Protein AF-A0A258JS95-F1 (afdb_monomer_lite)

pLDDT: mean 79.14, std 9.58, range [49.97, 88.5]

Radius of gyration: 12.97 Å; chains: 1; bounding box: 25×37×26 Å

Foldseek 3Di:
DAPLVLCVVVVHDLCNVCVQLVHDSVVSVCSNVQLQDDDDPSSQVSSCVSSVNPRHPVSSNPDDPDPPPPDDD

Secondary structure (DSSP, 8-state):
--HHHHHHHHT--HHHHHHHHT--HHHHHHHHH-TT----HHHHHHHHHHTTTSS-GGGGG--PPP-STT---

Sequence (73 aa):
MKLADWLQSAGVTRSAFAKQVGMSPASVTALCNDATAWISRETACRIAEATGQAVTPNDFLGLVPPRIRGLPV

Structure (mmCIF, N/CA/C/O backbone):
data_AF-A0A258JS95-F1
#
_entry.id   AF-A0A258JS95-F1
#
loop_
_atom_site.group_PDB
_atom_site.id
_atom_site.type_symbol
_atom_site.label_atom_id
_atom_site.label_alt_id
_atom_site.label_comp_id
_atom_site.label_asym_id
_atom_site.label_entity_id
_atom_site.label_seq_id
_atom_site.pdbx_PDB_ins_code
_atom_site.Cartn_x
_atom_site.Cartn_y
_atom_site.Cartn_z
_atom_site.occupancy
_atom_site.B_iso_or_equiv
_atom_site.auth_seq_id
_atom_site.auth_comp_id
_atom_site.auth_asym_id
_atom_site.auth_atom_id
_atom_site.pdbx_PDB_model_num
ATOM 1 N N . MET A 1 1 ? 0.446 -11.180 -3.563 1.00 71.69 1 MET A N 1
ATOM 2 C CA . MET A 1 1 ? -0.670 -10.231 -3.752 1.00 71.69 1 MET A CA 1
ATOM 3 C C . MET A 1 1 ? -0.061 -8.847 -3.658 1.00 71.69 1 MET A C 1
ATOM 5 O O . MET A 1 1 ? 0.569 -8.569 -2.643 1.00 71.69 1 MET A O 1
ATOM 9 N N . LYS A 1 2 ? -0.204 -8.011 -4.694 1.00 79.94 2 LYS A N 1
ATOM 10 C CA . LYS A 1 2 ? 0.466 -6.702 -4.724 1.00 79.94 2 LYS A CA 1
ATOM 11 C C . LYS A 1 2 ? -0.157 -5.716 -3.755 1.00 79.94 2 LYS A C 1
ATOM 13 O O . LYS A 1 2 ? -1.370 -5.709 -3.581 1.00 79.94 2 LYS A O 1
ATOM 18 N N . LEU A 1 3 ? 0.659 -4.817 -3.203 1.00 80.62 3 LEU A N 1
ATOM 19 C CA . LEU A 1 3 ? 0.183 -3.753 -2.312 1.00 80.62 3 LEU A CA 1
ATOM 20 C C . LEU A 1 3 ? -0.944 -2.923 -2.952 1.00 80.62 3 LEU A C 1
ATOM 22 O O . LEU A 1 3 ? -1.928 -2.599 -2.297 1.00 80.62 3 LEU A O 1
ATOM 26 N N . ALA A 1 4 ? -0.814 -2.618 -4.245 1.00 82.62 4 ALA A N 1
ATOM 27 C CA . ALA A 1 4 ? -1.819 -1.902 -5.028 1.00 82.62 4 ALA A CA 1
ATOM 28 C C . ALA A 1 4 ? -3.171 -2.632 -5.082 1.00 82.62 4 ALA A C 1
ATOM 30 O O . ALA A 1 4 ? -4.223 -2.011 -4.944 1.00 82.62 4 ALA A O 1
ATOM 31 N N . ASP A 1 5 ? -3.109 -3.946 -5.280 1.00 85.31 5 ASP A N 1
ATOM 32 C CA . ASP A 1 5 ? -4.261 -4.833 -5.407 1.00 85.31 5 ASP A CA 1
ATOM 33 C C . ASP A 1 5 ? -4.949 -5.013 -4.050 1.00 85.31 5 ASP A C 1
ATOM 35 O O . ASP A 1 5 ? -6.155 -4.816 -3.924 1.00 85.31 5 ASP A O 1
ATOM 39 N N . TRP A 1 6 ? -4.154 -5.223 -2.997 1.00 87.25 6 TRP A N 1
ATOM 40 C CA . TRP A 1 6 ? -4.648 -5.292 -1.626 1.00 87.25 6 TRP A CA 1
ATOM 41 C C . TRP A 1 6 ? -5.339 -3.996 -1.195 1.00 87.25 6 TRP A C 1
ATOM 43 O O . TRP A 1 6 ? -6.425 -4.050 -0.630 1.00 87.25 6 TRP A O 1
ATOM 53 N N . LEU A 1 7 ? -4.766 -2.824 -1.499 1.00 86.19 7 LEU A N 1
ATOM 54 C CA . LEU A 1 7 ? -5.394 -1.530 -1.193 1.00 86.19 7 LEU A CA 1
ATOM 55 C C . LEU A 1 7 ? -6.763 -1.389 -1.866 1.00 86.19 7 LEU A C 1
ATOM 57 O O . LEU A 1 7 ? -7.705 -0.886 -1.253 1.00 86.19 7 LEU A O 1
ATOM 61 N N . GLN A 1 8 ? -6.874 -1.848 -3.113 1.00 86.56 8 GLN A N 1
ATOM 62 C CA . GLN A 1 8 ? -8.120 -1.805 -3.866 1.00 86.56 8 GLN A CA 1
ATOM 63 C C . GLN A 1 8 ? -9.151 -2.794 -3.303 1.00 86.56 8 GLN A C 1
ATOM 65 O O . GLN A 1 8 ? -10.295 -2.406 -3.081 1.00 86.56 8 GLN A O 1
ATOM 70 N N . SER A 1 9 ? -8.736 -4.024 -2.982 1.00 86.69 9 SER A N 1
ATOM 71 C CA . SER A 1 9 ? -9.602 -5.044 -2.378 1.00 86.69 9 SER A CA 1
ATOM 72 C C . SER A 1 9 ? -10.041 -4.693 -0.954 1.00 86.69 9 SER A C 1
ATOM 74 O O . SER A 1 9 ? -11.154 -5.031 -0.562 1.00 86.69 9 SER A O 1
ATOM 76 N N . ALA A 1 10 ? -9.185 -4.034 -0.172 1.00 86.38 10 ALA A N 1
ATOM 77 C CA . ALA A 1 10 ? -9.477 -3.617 1.196 1.00 86.38 10 ALA A CA 1
ATOM 78 C C . ALA A 1 10 ? -10.272 -2.299 1.265 1.00 86.38 10 ALA A C 1
ATOM 80 O O . ALA A 1 10 ? -10.718 -1.912 2.342 1.00 86.38 10 ALA A O 1
ATOM 81 N N . GLY A 1 11 ? -10.431 -1.579 0.145 1.00 87.38 11 GLY A N 1
ATOM 82 C CA . GLY A 1 11 ? -11.069 -0.257 0.118 1.00 87.38 11 GLY A CA 1
ATOM 83 C C . GLY A 1 11 ? -10.269 0.827 0.852 1.00 87.38 11 GLY A C 1
ATOM 84 O O . GLY A 1 11 ? -10.822 1.855 1.244 1.00 87.38 11 GLY A O 1
ATOM 85 N N . VAL A 1 12 ? -8.967 0.612 1.059 1.00 87.56 12 VAL A N 1
ATOM 86 C CA . VAL A 1 12 ? -8.098 1.524 1.809 1.00 87.56 12 VAL A CA 1
ATOM 87 C C . VAL A 1 12 ? -7.382 2.459 0.840 1.00 87.56 12 VAL A C 1
ATOM 89 O O . VAL A 1 12 ? -6.728 2.040 -0.114 1.00 87.56 12 VAL A O 1
ATOM 92 N N . THR A 1 13 ? -7.460 3.765 1.097 1.00 87.44 13 THR A N 1
ATOM 93 C CA . THR A 1 13 ? -6.732 4.748 0.284 1.00 87.44 13 THR A CA 1
ATOM 94 C C . THR A 1 13 ? -5.233 4.714 0.589 1.00 87.44 13 THR A C 1
ATOM 96 O O . THR A 1 13 ? -4.818 4.539 1.736 1.00 87.44 13 THR A O 1
ATOM 99 N N . ARG A 1 14 ? -4.395 4.967 -0.428 1.00 85.75 14 ARG A N 1
ATOM 100 C CA . ARG A 1 14 ? -2.923 5.033 -0.285 1.00 85.75 14 ARG A CA 1
ATOM 101 C C . ARG A 1 14 ? -2.485 5.972 0.846 1.00 85.75 14 ARG A C 1
ATOM 103 O O . ARG A 1 14 ? -1.563 5.652 1.586 1.00 85.75 14 ARG A O 1
ATOM 110 N N . SER A 1 15 ? -3.168 7.106 1.004 1.00 85.06 15 SER A N 1
ATOM 111 C CA . SER A 1 15 ? -2.885 8.096 2.049 1.00 85.06 15 SER A CA 1
ATOM 112 C C . SER A 1 15 ? -3.263 7.614 3.451 1.00 85.06 15 SER A C 1
ATOM 114 O O . SER A 1 15 ? -2.530 7.883 4.402 1.00 85.06 15 SER A O 1
ATOM 116 N N . ALA A 1 16 ? -4.387 6.903 3.595 1.00 86.94 16 ALA A N 1
ATOM 117 C CA . ALA A 1 16 ? -4.782 6.305 4.871 1.00 86.94 16 ALA A CA 1
ATOM 118 C C . ALA A 1 16 ? -3.807 5.192 5.277 1.00 86.94 16 ALA A C 1
ATOM 120 O O . ALA A 1 16 ? -3.336 5.169 6.411 1.00 86.94 16 ALA A O 1
ATOM 121 N N . PHE A 1 17 ? -3.422 4.343 4.323 1.00 87.81 17 PHE A N 1
ATOM 122 C CA . PHE A 1 17 ? -2.431 3.295 4.548 1.00 87.81 17 PHE A CA 1
ATOM 123 C C . PHE A 1 17 ? -1.058 3.861 4.926 1.00 87.81 17 PHE A C 1
ATOM 125 O O . PHE A 1 17 ? -0.435 3.399 5.876 1.00 87.81 17 PHE A O 1
ATOM 132 N N . ALA A 1 18 ? -0.613 4.918 4.241 1.00 88.50 18 ALA A N 1
ATOM 133 C CA . ALA A 1 18 ? 0.629 5.611 4.566 1.00 88.50 18 ALA A CA 1
ATOM 134 C C . ALA A 1 18 ? 0.641 6.093 6.026 1.00 88.50 18 ALA A C 1
ATOM 136 O O . ALA A 1 18 ? 1.593 5.826 6.754 1.00 88.50 18 ALA A O 1
ATOM 137 N N . LYS A 1 19 ? -0.454 6.709 6.494 1.00 87.50 19 LYS A N 1
ATOM 138 C CA . LYS A 1 19 ? -0.598 7.118 7.900 1.00 87.50 19 LYS A CA 1
ATOM 139 C C . LYS A 1 19 ? -0.574 5.932 8.867 1.00 87.50 19 LYS A C 1
ATOM 141 O O . LYS A 1 19 ? 0.057 6.038 9.910 1.00 87.50 19 LYS A O 1
ATOM 146 N N . GLN A 1 20 ? -1.217 4.819 8.517 1.00 86.12 20 GLN A N 1
ATOM 147 C CA . GLN A 1 20 ? -1.279 3.622 9.361 1.00 86.12 20 GLN A CA 1
ATOM 148 C C . GLN A 1 20 ? 0.093 2.956 9.547 1.00 86.12 20 GLN A C 1
ATOM 150 O O . GLN A 1 20 ? 0.420 2.515 10.642 1.00 86.12 20 GLN A O 1
ATOM 155 N N . VAL A 1 21 ? 0.910 2.909 8.492 1.00 85.25 21 VAL A N 1
ATOM 156 C CA . VAL A 1 21 ? 2.248 2.285 8.514 1.00 85.25 21 VAL A CA 1
ATOM 157 C C . VAL A 1 21 ? 3.341 3.272 8.968 1.00 85.25 21 VAL A C 1
ATOM 159 O O . VAL A 1 21 ? 4.481 2.881 9.227 1.00 85.25 21 VAL A O 1
ATOM 162 N N . GLY A 1 22 ? 3.010 4.562 9.090 1.00 86.00 22 GLY A N 1
ATOM 163 C CA . GLY A 1 22 ? 3.967 5.620 9.427 1.00 86.00 22 GLY A CA 1
ATOM 164 C C . GLY A 1 22 ? 4.894 5.980 8.262 1.00 86.00 22 GLY A C 1
ATOM 165 O O . GLY A 1 22 ? 6.066 6.284 8.465 1.00 86.00 22 GLY A O 1
ATOM 166 N N . MET A 1 23 ? 4.383 5.907 7.034 1.00 84.69 23 MET A N 1
ATOM 167 C CA . MET A 1 23 ? 5.097 6.224 5.800 1.00 84.69 23 MET A CA 1
ATOM 168 C C . MET A 1 23 ? 4.550 7.491 5.145 1.00 84.69 23 MET A C 1
ATOM 170 O O . MET A 1 23 ? 3.404 7.890 5.351 1.00 84.69 23 MET A O 1
ATOM 174 N N . SER A 1 24 ? 5.355 8.098 4.277 1.00 86.38 24 SER A N 1
ATOM 175 C CA . SER A 1 24 ? 4.893 9.185 3.419 1.00 86.38 24 SER A CA 1
ATOM 176 C C . SER A 1 24 ? 4.008 8.645 2.282 1.00 86.38 24 SER A C 1
ATOM 178 O O . SER A 1 24 ? 4.323 7.601 1.700 1.00 86.38 24 SER A O 1
ATOM 180 N N . PRO A 1 25 ? 2.940 9.360 1.879 1.00 84.50 25 PRO A N 1
ATOM 181 C CA . PRO A 1 25 ? 2.070 8.942 0.773 1.00 84.50 25 PRO A CA 1
ATOM 182 C C . PRO A 1 25 ? 2.820 8.821 -0.565 1.00 84.50 25 PRO A C 1
ATOM 184 O O . PRO A 1 25 ? 2.471 7.979 -1.393 1.00 84.50 25 PRO A O 1
ATOM 187 N N . ALA A 1 26 ? 3.889 9.602 -0.757 1.00 84.06 26 ALA A N 1
ATOM 188 C CA . ALA A 1 26 ? 4.788 9.471 -1.903 1.00 84.06 26 ALA A CA 1
ATOM 189 C C . ALA A 1 26 ? 5.513 8.115 -1.918 1.00 84.06 26 ALA A C 1
ATOM 191 O O . ALA A 1 26 ? 5.569 7.469 -2.959 1.00 84.06 26 ALA A O 1
ATOM 192 N N . SER A 1 27 ? 5.991 7.638 -0.763 1.00 83.56 27 SER A N 1
ATOM 193 C CA . SER A 1 27 ? 6.653 6.333 -0.636 1.00 83.56 27 SER A CA 1
ATOM 194 C C . SER A 1 27 ? 5.691 5.180 -0.920 1.00 83.56 27 SER A C 1
ATOM 196 O O . SER A 1 27 ? 6.049 4.254 -1.638 1.00 83.56 27 SER A O 1
ATOM 198 N N . VAL A 1 28 ? 4.449 5.256 -0.428 1.00 85.06 28 VAL A N 1
ATOM 199 C CA . VAL A 1 28 ? 3.409 4.254 -0.738 1.00 85.06 28 VAL A CA 1
ATOM 200 C C . VAL A 1 28 ? 3.043 4.275 -2.223 1.00 85.06 28 VAL A C 1
ATOM 202 O O . VAL A 1 28 ? 2.830 3.228 -2.827 1.00 85.06 28 VAL A O 1
ATOM 205 N N . THR A 1 29 ? 3.000 5.457 -2.839 1.00 85.94 29 THR A N 1
ATOM 206 C CA . THR A 1 29 ? 2.741 5.588 -4.279 1.00 85.94 29 THR A CA 1
ATOM 207 C C . THR A 1 29 ? 3.897 5.029 -5.109 1.00 85.94 29 THR A C 1
ATOM 209 O O . THR A 1 29 ? 3.649 4.314 -6.074 1.00 85.94 29 THR A O 1
ATOM 212 N N . ALA A 1 30 ? 5.146 5.283 -4.710 1.00 83.50 30 ALA A N 1
ATOM 213 C CA . ALA A 1 30 ? 6.324 4.688 -5.336 1.00 83.50 30 ALA A CA 1
ATOM 214 C C . ALA A 1 30 ? 6.295 3.157 -5.229 1.00 83.50 30 ALA A C 1
ATOM 216 O O . ALA A 1 30 ? 6.454 2.486 -6.237 1.00 83.50 30 ALA A O 1
ATOM 217 N N . LEU A 1 31 ? 5.963 2.610 -4.056 1.00 81.31 31 LEU A N 1
ATOM 218 C CA . LEU A 1 31 ? 5.786 1.168 -3.835 1.00 81.31 31 LEU A CA 1
ATOM 219 C C . LEU A 1 31 ? 4.657 0.546 -4.660 1.00 81.31 31 LEU A C 1
ATOM 221 O O . LEU A 1 31 ? 4.729 -0.606 -5.070 1.00 81.31 31 LEU A O 1
ATOM 225 N N . CYS A 1 32 ? 3.585 1.302 -4.880 1.00 81.50 32 CYS A N 1
ATOM 226 C CA . CYS A 1 32 ? 2.460 0.869 -5.699 1.00 81.50 32 CYS A CA 1
ATOM 227 C C . CYS A 1 32 ? 2.822 0.820 -7.192 1.00 81.50 32 CYS A C 1
ATOM 229 O O . CYS A 1 32 ? 2.269 -0.006 -7.916 1.00 81.50 32 CYS A O 1
ATOM 231 N N . ASN A 1 33 ? 3.698 1.719 -7.648 1.00 82.00 33 ASN A N 1
ATOM 232 C CA . ASN A 1 33 ? 4.104 1.828 -9.049 1.00 82.00 33 ASN A CA 1
ATOM 233 C C . ASN A 1 33 ? 5.312 0.945 -9.383 1.00 82.00 33 ASN A C 1
ATOM 235 O O . ASN A 1 33 ? 5.377 0.400 -10.482 1.00 82.00 33 ASN A O 1
ATOM 239 N N . ASP A 1 34 ? 6.246 0.787 -8.448 1.00 75.38 34 ASP A N 1
ATOM 240 C CA . ASP A 1 34 ? 7.487 0.052 -8.645 1.00 75.38 34 ASP A CA 1
ATOM 241 C C . ASP A 1 34 ? 7.475 -1.247 -7.831 1.00 75.38 34 ASP A C 1
ATOM 243 O O . ASP A 1 34 ? 7.700 -1.273 -6.622 1.00 75.38 34 ASP A O 1
ATOM 247 N N . ALA A 1 35 ? 7.191 -2.351 -8.524 1.00 64.31 35 ALA A N 1
ATOM 248 C CA . ALA A 1 35 ? 7.141 -3.690 -7.933 1.00 64.31 35 ALA A CA 1
ATOM 249 C C . ALA A 1 35 ? 8.533 -4.268 -7.600 1.00 64.31 35 ALA A C 1
ATOM 251 O O . ALA A 1 35 ? 8.622 -5.388 -7.103 1.00 64.31 35 ALA A O 1
ATOM 252 N N . THR A 1 36 ? 9.600 -3.525 -7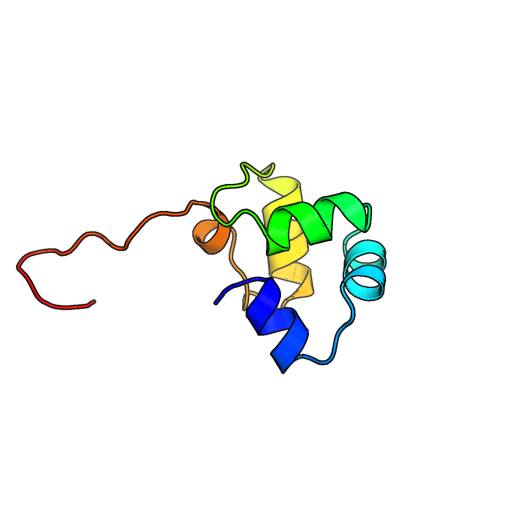.899 1.00 66.88 36 THR A N 1
ATOM 253 C CA . THR A 1 36 ? 10.998 -3.860 -7.595 1.00 66.88 36 THR A CA 1
ATOM 254 C C . THR A 1 36 ? 11.600 -2.920 -6.552 1.00 66.88 36 THR A C 1
ATOM 256 O O . THR A 1 36 ? 12.806 -2.963 -6.303 1.00 66.88 36 THR A O 1
ATOM 259 N N . ALA A 1 37 ? 10.775 -2.063 -5.942 1.00 71.75 37 ALA A N 1
ATOM 260 C CA . ALA A 1 37 ? 11.227 -1.077 -4.983 1.00 71.75 37 ALA A CA 1
ATOM 261 C C . ALA A 1 37 ? 11.880 -1.776 -3.790 1.00 71.75 37 ALA A C 1
ATOM 263 O O . ALA A 1 37 ? 11.228 -2.476 -3.012 1.00 71.75 37 ALA A O 1
ATOM 264 N N . TRP A 1 38 ? 13.182 -1.548 -3.630 1.00 70.06 38 TRP A N 1
ATOM 265 C CA . TRP A 1 38 ? 13.929 -2.103 -2.515 1.00 70.06 38 TRP A CA 1
ATOM 266 C C . TRP A 1 38 ? 13.522 -1.401 -1.219 1.00 70.06 38 TRP A C 1
ATOM 268 O O . TRP A 1 38 ? 13.905 -0.258 -0.962 1.00 70.06 38 TRP A O 1
ATOM 278 N N . ILE A 1 39 ? 12.733 -2.088 -0.395 1.00 79.94 39 ILE A N 1
ATOM 279 C CA . ILE A 1 39 ? 12.309 -1.591 0.914 1.00 79.94 39 ILE A CA 1
ATOM 280 C C . ILE A 1 39 ? 13.122 -2.207 2.041 1.00 79.94 39 ILE A C 1
ATOM 282 O O . ILE A 1 39 ? 13.507 -3.376 2.007 1.00 79.94 39 ILE A O 1
ATOM 286 N N . SER A 1 40 ? 13.337 -1.422 3.093 1.00 82.44 40 SER A N 1
ATOM 287 C CA . SER A 1 40 ? 13.918 -1.924 4.333 1.00 82.44 40 SER A CA 1
ATOM 288 C C . SER A 1 40 ? 13.047 -3.025 4.937 1.00 82.44 40 SER A C 1
ATOM 290 O O . SER A 1 40 ? 11.816 -2.960 4.906 1.00 82.44 40 SER A O 1
ATOM 292 N N . ARG A 1 41 ? 13.693 -4.011 5.569 1.00 80.56 41 ARG A N 1
ATOM 293 C CA . ARG A 1 41 ? 13.019 -5.139 6.231 1.00 80.56 41 ARG A CA 1
ATOM 294 C C . ARG A 1 41 ? 12.000 -4.685 7.278 1.00 80.56 41 ARG A C 1
ATOM 296 O O . ARG A 1 41 ? 10.928 -5.269 7.366 1.00 80.56 41 ARG A O 1
ATOM 303 N N . GLU A 1 42 ? 12.313 -3.628 8.028 1.00 84.75 42 GLU A N 1
ATOM 304 C CA . GLU A 1 42 ? 11.385 -3.010 8.985 1.00 84.75 42 GLU A CA 1
ATOM 305 C C . GLU A 1 42 ? 10.101 -2.519 8.314 1.00 84.75 42 GLU A C 1
ATOM 307 O O . GLU A 1 42 ? 9.003 -2.836 8.761 1.00 84.75 42 GLU A O 1
ATOM 312 N N . THR A 1 43 ? 10.227 -1.774 7.215 1.00 84.31 43 THR A N 1
ATOM 313 C CA . THR A 1 43 ? 9.082 -1.259 6.458 1.00 84.31 43 THR A CA 1
ATOM 314 C C . THR A 1 43 ? 8.247 -2.399 5.894 1.00 84.31 43 THR A C 1
ATOM 316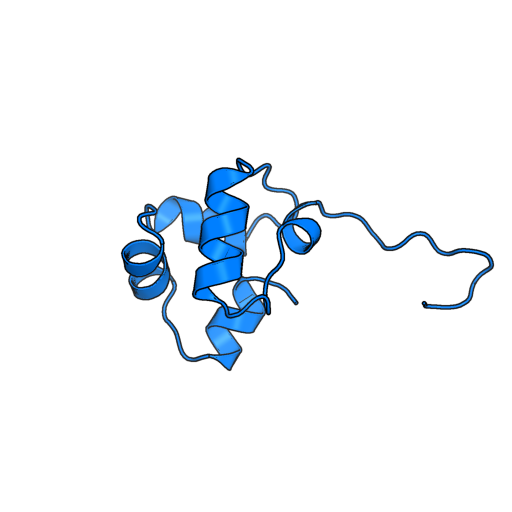 O O . THR A 1 43 ? 7.024 -2.382 6.002 1.00 84.31 43 THR A O 1
ATOM 319 N N . ALA A 1 44 ? 8.909 -3.421 5.354 1.00 83.81 44 ALA A N 1
ATOM 320 C CA . ALA A 1 44 ? 8.247 -4.612 4.847 1.00 83.81 44 ALA A CA 1
ATOM 321 C C . ALA A 1 44 ? 7.482 -5.364 5.950 1.00 83.81 44 ALA A C 1
ATOM 323 O O . ALA A 1 44 ? 6.367 -5.822 5.714 1.00 83.81 44 ALA A O 1
ATOM 324 N N . CYS A 1 45 ? 8.053 -5.456 7.156 1.00 86.38 45 CYS A N 1
ATOM 325 C CA . CYS A 1 45 ? 7.402 -6.057 8.318 1.00 86.38 45 CYS A CA 1
ATOM 326 C C . CYS A 1 45 ? 6.152 -5.270 8.716 1.00 86.38 45 CYS A C 1
ATOM 328 O O . CYS A 1 45 ? 5.074 -5.850 8.761 1.00 86.38 45 CYS A O 1
ATOM 330 N N . ARG A 1 46 ? 6.253 -3.942 8.867 1.00 86.75 46 ARG A N 1
ATOM 331 C CA . ARG A 1 46 ? 5.094 -3.103 9.222 1.00 86.75 46 A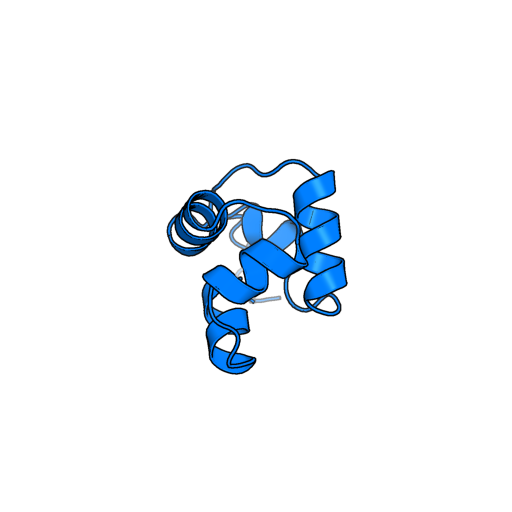RG A CA 1
ATOM 332 C C . ARG A 1 46 ? 3.973 -3.188 8.190 1.00 86.75 46 ARG A C 1
ATOM 334 O O . ARG A 1 46 ? 2.807 -3.222 8.564 1.00 86.75 46 ARG A O 1
ATOM 341 N N . ILE A 1 47 ? 4.311 -3.237 6.900 1.00 86.19 47 IL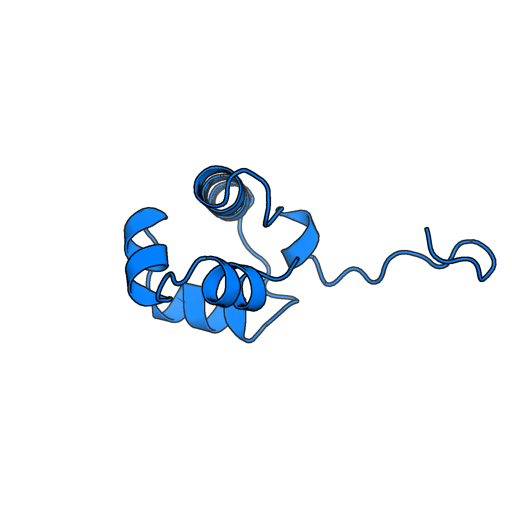E A N 1
ATOM 342 C CA . ILE A 1 47 ? 3.331 -3.447 5.826 1.00 86.19 47 ILE A CA 1
ATOM 343 C C . ILE A 1 47 ? 2.675 -4.824 5.966 1.00 86.19 47 ILE A C 1
ATOM 345 O O . ILE A 1 47 ? 1.452 -4.929 5.893 1.00 86.19 47 ILE A O 1
ATOM 349 N N . ALA A 1 48 ? 3.460 -5.877 6.192 1.00 86.25 48 ALA A N 1
ATOM 350 C CA . ALA A 1 48 ? 2.927 -7.221 6.369 1.00 86.25 48 ALA A CA 1
ATOM 351 C C . ALA A 1 48 ? 2.017 -7.315 7.598 1.00 86.25 48 ALA A C 1
ATOM 353 O O . ALA A 1 48 ? 0.932 -7.871 7.507 1.00 86.25 48 ALA A O 1
ATOM 354 N N . GLU A 1 49 ? 2.395 -6.716 8.721 1.00 87.75 49 GLU A N 1
ATOM 355 C CA . GLU A 1 49 ? 1.570 -6.672 9.930 1.00 87.75 49 GLU A CA 1
ATOM 356 C C . GLU A 1 49 ? 0.280 -5.871 9.702 1.00 87.75 49 GLU A C 1
ATOM 358 O O . GLU A 1 49 ? -0.811 -6.358 9.996 1.00 87.75 49 GLU A O 1
ATOM 363 N N . ALA A 1 50 ? 0.375 -4.690 9.083 1.00 86.38 50 ALA A N 1
ATOM 364 C CA . ALA A 1 50 ? -0.773 -3.834 8.774 1.00 86.38 50 ALA A CA 1
ATOM 365 C C . ALA A 1 50 ? -1.761 -4.457 7.774 1.00 86.38 50 ALA A C 1
ATOM 367 O O . ALA A 1 50 ? -2.937 -4.099 7.772 1.00 86.38 50 ALA A O 1
ATOM 368 N N . THR A 1 51 ? -1.287 -5.365 6.917 1.00 86.94 51 THR A N 1
ATOM 369 C CA . THR A 1 51 ? -2.106 -6.071 5.919 1.00 86.94 51 THR A CA 1
ATOM 370 C C . THR A 1 51 ? -2.549 -7.462 6.376 1.00 86.94 51 THR A C 1
ATOM 372 O O . THR A 1 51 ? -3.172 -8.182 5.599 1.00 86.94 51 THR A O 1
ATOM 375 N N . GLY A 1 52 ? -2.238 -7.871 7.613 1.00 83.25 52 GLY A N 1
ATOM 376 C CA . GLY A 1 52 ? -2.571 -9.211 8.111 1.00 83.25 52 GLY A CA 1
ATOM 377 C C . GLY A 1 52 ? -1.842 -10.326 7.355 1.00 83.25 52 GLY A C 1
ATOM 378 O O . GLY A 1 52 ? -2.414 -11.374 7.081 1.00 83.25 52 GLY A O 1
ATOM 379 N N . GLN A 1 53 ? -0.593 -10.073 6.966 1.00 82.38 53 GLN A N 1
ATOM 380 C CA . GLN A 1 53 ? 0.270 -10.921 6.138 1.00 82.38 53 GLN A CA 1
ATOM 381 C C . GLN A 1 53 ? -0.222 -11.146 4.701 1.00 82.38 53 GLN A C 1
ATOM 383 O O . GLN A 1 53 ? 0.361 -11.950 3.974 1.00 82.38 53 GLN A O 1
ATOM 388 N N . ALA A 1 54 ? -1.240 -10.408 4.252 1.00 83.06 54 ALA A N 1
ATOM 389 C CA . ALA A 1 54 ? -1.725 -10.490 2.877 1.00 83.06 54 ALA A CA 1
ATOM 390 C C . ALA A 1 54 ? -0.698 -9.956 1.861 1.00 83.06 54 ALA A C 1
ATOM 392 O O . ALA A 1 54 ? -0.563 -10.503 0.763 1.00 83.06 54 ALA A O 1
ATOM 393 N N . VAL A 1 55 ? 0.055 -8.916 2.240 1.00 83.94 55 VAL A N 1
ATOM 394 C CA . VAL A 1 55 ? 1.201 -8.406 1.480 1.00 83.94 55 VAL A CA 1
ATOM 395 C C . VAL A 1 55 ? 2.467 -8.740 2.254 1.00 83.94 55 VAL A C 1
ATOM 397 O O . VAL A 1 55 ? 2.734 -8.179 3.312 1.00 83.94 55 VAL A O 1
ATOM 400 N N . THR A 1 56 ? 3.257 -9.678 1.743 1.00 83.31 56 THR A N 1
ATOM 401 C CA . THR A 1 56 ? 4.499 -10.101 2.399 1.00 83.31 56 THR A CA 1
ATOM 402 C C . THR A 1 56 ? 5.701 -9.332 1.850 1.00 83.31 56 THR A C 1
ATOM 404 O O . THR A 1 56 ? 5.650 -8.839 0.723 1.00 83.31 56 THR A O 1
ATOM 407 N N . PRO A 1 57 ? 6.829 -9.276 2.586 1.00 78.56 57 PRO A N 1
ATOM 408 C CA . PRO A 1 57 ? 8.075 -8.700 2.075 1.00 78.56 57 PRO A CA 1
ATOM 409 C C . PRO A 1 57 ? 8.503 -9.293 0.728 1.00 78.56 57 PRO A C 1
ATOM 411 O O . PRO A 1 57 ? 9.086 -8.600 -0.099 1.00 78.56 57 PRO A O 1
ATOM 414 N N . ASN A 1 58 ? 8.178 -10.569 0.501 1.00 79.50 58 ASN A N 1
ATOM 415 C CA . ASN A 1 58 ? 8.499 -11.294 -0.722 1.00 79.50 58 ASN A CA 1
ATOM 416 C C . ASN A 1 58 ? 7.805 -10.716 -1.964 1.00 79.50 58 ASN A C 1
ATOM 418 O O . ASN A 1 58 ? 8.328 -10.836 -3.067 1.00 79.50 58 ASN A O 1
ATOM 422 N N . ASP A 1 59 ? 6.654 -10.064 -1.790 1.00 76.88 59 ASP A N 1
ATOM 423 C CA . ASP A 1 59 ? 5.907 -9.449 -2.889 1.00 76.88 59 ASP A CA 1
ATOM 424 C C . ASP A 1 59 ? 6.634 -8.220 -3.475 1.00 76.88 59 ASP A C 1
ATOM 426 O O . ASP A 1 59 ? 6.484 -7.907 -4.653 1.00 76.88 59 ASP A O 1
ATOM 430 N N . PHE A 1 60 ? 7.516 -7.591 -2.689 1.00 74.88 60 PHE A N 1
ATOM 431 C CA . PHE A 1 60 ? 8.339 -6.452 -3.112 1.00 74.88 60 PHE A CA 1
ATOM 432 C C . PHE A 1 60 ? 9.667 -6.851 -3.765 1.00 74.88 60 PHE A C 1
ATOM 434 O O . PHE A 1 60 ? 10.393 -5.990 -4.254 1.00 74.88 60 PHE A O 1
ATOM 441 N N . LEU A 1 61 ? 10.020 -8.141 -3.774 1.00 70.81 61 LEU A N 1
ATOM 442 C CA . LEU A 1 61 ? 11.307 -8.589 -4.315 1.00 70.81 61 LEU A CA 1
ATOM 443 C C . LEU A 1 61 ? 11.314 -8.676 -5.849 1.00 70.81 61 LEU A C 1
ATOM 445 O O . LEU A 1 61 ? 12.359 -8.956 -6.431 1.00 70.81 61 LEU A O 1
ATOM 449 N N . GLY A 1 62 ? 10.165 -8.493 -6.513 1.00 65.25 62 GLY A N 1
ATOM 450 C CA . GLY A 1 62 ? 10.047 -8.621 -7.971 1.00 65.25 62 GLY A CA 1
ATOM 451 C C . GLY A 1 62 ? 10.468 -9.995 -8.509 1.00 65.25 62 GLY A C 1
ATOM 452 O O . GLY A 1 62 ? 10.679 -10.153 -9.712 1.00 65.25 62 GLY A O 1
ATOM 453 N N . LEU A 1 63 ? 10.615 -10.989 -7.628 1.00 65.38 63 LEU A N 1
ATOM 454 C CA . LEU A 1 63 ? 11.064 -12.322 -7.990 1.00 65.38 63 LEU A CA 1
ATOM 455 C C . LEU A 1 63 ? 9.928 -13.024 -8.722 1.00 65.38 63 LEU A C 1
ATOM 457 O O . LEU A 1 63 ? 8.877 -13.316 -8.150 1.00 65.38 63 LEU A O 1
ATOM 461 N N . VAL A 1 64 ? 10.152 -13.312 -10.001 1.00 62.59 64 VAL A N 1
ATOM 462 C CA . VAL A 1 64 ? 9.314 -14.265 -10.724 1.00 62.59 64 VAL A CA 1
ATOM 463 C C . VAL A 1 64 ? 9.539 -15.624 -10.059 1.00 62.59 64 VAL A C 1
ATOM 465 O O . VAL A 1 64 ? 10.701 -16.022 -9.918 1.00 62.59 64 VAL A O 1
ATOM 468 N N . PRO A 1 65 ? 8.483 -16.338 -9.623 1.00 61.00 65 PRO A N 1
ATOM 469 C CA . PRO A 1 65 ? 8.655 -17.655 -9.033 1.00 61.00 65 PRO A CA 1
ATOM 470 C C . PRO A 1 65 ? 9.453 -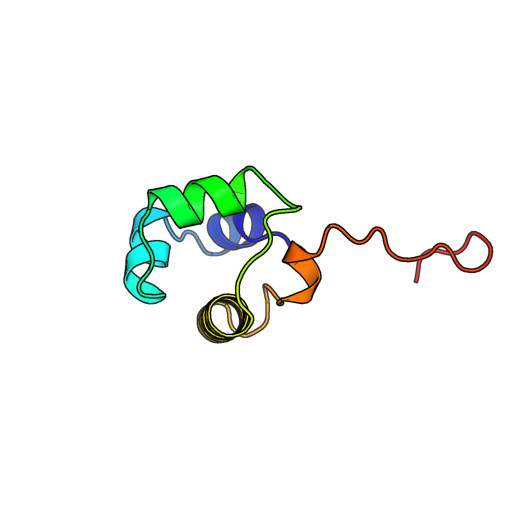18.530 -10.009 1.00 61.00 65 PRO A C 1
ATOM 472 O O . PRO A 1 65 ? 9.128 -18.566 -11.203 1.00 61.00 65 PRO A O 1
ATOM 475 N N . PRO A 1 66 ? 10.530 -19.191 -9.549 1.00 60.03 66 PRO A N 1
ATOM 476 C CA . PRO A 1 66 ? 11.339 -20.015 -10.426 1.00 60.03 66 PRO A CA 1
ATOM 477 C C . PRO A 1 66 ? 10.453 -21.106 -11.030 1.00 60.03 66 PRO A C 1
ATOM 479 O O . PRO A 1 66 ? 9.835 -21.891 -10.314 1.00 60.03 66 PRO A O 1
ATOM 482 N N . ARG A 1 67 ? 10.386 -21.165 -12.365 1.00 60.69 67 ARG A N 1
ATOM 483 C CA . ARG A 1 67 ? 9.743 -22.280 -13.070 1.00 60.69 67 ARG A CA 1
ATOM 484 C C . ARG A 1 67 ? 10.629 -23.510 -12.937 1.00 60.69 67 ARG A C 1
ATOM 486 O O . ARG A 1 67 ? 11.503 -23.754 -13.767 1.00 60.69 67 ARG A O 1
ATOM 493 N N . ILE A 1 68 ? 10.396 -24.305 -11.902 1.00 62.12 68 ILE A N 1
ATOM 494 C CA . ILE A 1 68 ? 11.020 -25.619 -11.786 1.00 62.12 68 ILE A CA 1
ATOM 495 C C . ILE A 1 68 ? 10.266 -26.543 -12.753 1.00 62.12 68 ILE A C 1
ATOM 497 O O . ILE A 1 68 ? 9.124 -26.915 -12.512 1.00 62.12 68 ILE A O 1
ATOM 501 N N . ARG A 1 69 ? 10.891 -26.880 -13.889 1.00 67.12 69 ARG A N 1
ATOM 502 C CA . ARG A 1 69 ? 10.378 -27.862 -14.872 1.00 67.12 69 ARG A CA 1
ATOM 503 C C . ARG A 1 69 ? 8.977 -27.571 -15.452 1.00 67.12 69 ARG A C 1
ATOM 505 O O . ARG A 1 69 ? 8.195 -28.488 -15.666 1.00 67.12 69 ARG A O 1
ATOM 512 N N . GLY A 1 70 ? 8.664 -26.311 -15.761 1.00 60.16 70 GLY A N 1
ATOM 513 C CA . GLY A 1 70 ? 7.488 -25.974 -16.584 1.00 60.16 70 GLY A CA 1
ATOM 514 C C . GLY A 1 70 ? 6.115 -26.153 -15.921 1.00 60.16 70 GLY A C 1
ATOM 515 O O . GLY A 1 70 ? 5.107 -25.967 -16.595 1.00 60.16 70 GLY A O 1
ATOM 516 N N . LEU A 1 71 ? 6.060 -26.450 -14.622 1.00 57.50 71 LEU A N 1
ATOM 517 C CA . LEU A 1 71 ? 4.820 -26.498 -13.848 1.00 57.50 71 LEU A CA 1
ATOM 518 C C . LEU A 1 71 ? 4.738 -25.261 -12.937 1.00 57.50 71 LEU A C 1
ATOM 520 O O . LEU A 1 71 ? 5.744 -24.917 -12.310 1.00 57.50 71 LEU A O 1
ATOM 524 N N . PRO A 1 72 ? 3.595 -24.551 -12.886 1.00 49.97 72 PRO A N 1
ATOM 525 C CA . PRO A 1 72 ? 3.390 -23.505 -11.892 1.00 49.97 72 PRO A CA 1
ATOM 526 C C . PRO A 1 72 ? 3.270 -24.156 -10.506 1.00 49.97 72 PRO A C 1
ATOM 528 O O . PRO A 1 72 ? 2.513 -25.115 -10.350 1.00 49.97 72 PRO A O 1
ATOM 531 N N . VAL A 1 73 ? 4.056 -23.665 -9.543 1.00 60.91 73 VAL A N 1
ATOM 532 C CA . VAL A 1 73 ? 3.920 -24.004 -8.115 1.00 60.91 73 VAL A CA 1
ATOM 533 C C . 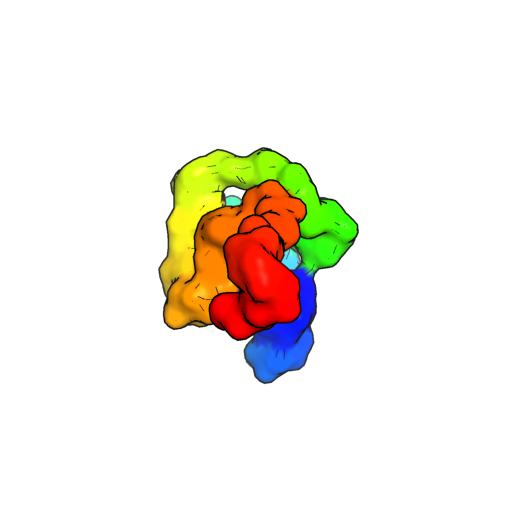VAL A 1 73 ? 2.894 -23.100 -7.453 1.00 60.91 73 VAL A C 1
ATOM 535 O O . VAL A 1 73 ? 2.832 -21.914 -7.857 1.00 60.91 73 VAL A O 1
#